Protein AF-A0AAP8FWW4-F1 (afdb_monomer_lite)

Sequence (57 aa):
TNENFKGLLREFLPKGQSFNSLTEKELVHYIEAINERPRRLHHYKTAKFLFGLAQTS

Radius of gyration: 12.4 Å; chains: 1; bounding box: 24×31×29 Å

Secondary structure (DSSP, 8-state):
-HHHHHHHHTTTSPTT--GGG--HHHHHHHHHHHHH--BGGGTTB-HHHHHT-----

Structure (mmCIF, N/CA/C/O backbone):
data_AF-A0AAP8FWW4-F1
#
_entry.id   AF-A0AAP8FWW4-F1
#
loop_
_atom_site.group_PDB
_atom_site.id
_atom_site.type_symbol
_atom_site.label_atom_id
_atom_site.label_alt_id
_atom_site.label_comp_id
_atom_site.label_asym_id
_atom_site.label_entity_id
_atom_site.label_seq_id
_atom_site.pdbx_PDB_ins_code
_atom_site.Cartn_x
_atom_site.Cartn_y
_atom_site.Cartn_z
_atom_site.occupancy
_atom_site.B_iso_or_equiv
_atom_site.auth_seq_id
_atom_site.auth_comp_id
_atom_site.auth_asym_id
_atom_site.auth_atom_id
_atom_site.pdbx_PDB_model_num
ATOM 1 N N . THR A 1 1 ? 11.327 -2.552 5.945 1.00 55.84 1 THR A N 1
ATOM 2 C CA . THR A 1 1 ? 11.113 -1.762 7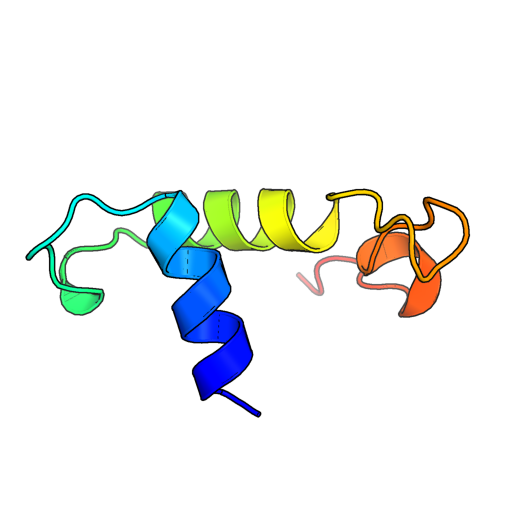.178 1.00 55.84 1 THR A CA 1
ATOM 3 C C . THR A 1 1 ? 9.665 -1.330 7.277 1.00 55.84 1 THR A C 1
ATOM 5 O O . THR A 1 1 ? 9.145 -0.812 6.296 1.00 55.84 1 THR A O 1
ATOM 8 N N . ASN A 1 2 ? 9.034 -1.540 8.438 1.00 70.00 2 ASN A N 1
ATOM 9 C CA . ASN A 1 2 ? 7.628 -1.207 8.727 1.00 70.00 2 ASN A CA 1
ATOM 10 C C . ASN A 1 2 ? 7.283 0.278 8.447 1.00 70.00 2 ASN A C 1
ATOM 12 O O . ASN A 1 2 ? 6.194 0.591 7.984 1.00 70.00 2 ASN A O 1
ATOM 16 N N . GLU A 1 3 ? 8.244 1.193 8.622 1.00 83.38 3 GLU A N 1
ATOM 17 C CA . GLU A 1 3 ? 8.046 2.632 8.375 1.00 83.38 3 GLU A CA 1
ATOM 18 C C . GLU A 1 3 ? 7.780 2.986 6.902 1.00 83.38 3 GLU A C 1
ATOM 20 O O . GLU A 1 3 ? 6.912 3.811 6.623 1.00 83.38 3 GLU A O 1
ATOM 25 N N . ASN A 1 4 ? 8.428 2.311 5.942 1.00 85.44 4 ASN A N 1
ATOM 26 C CA . ASN A 1 4 ? 8.115 2.510 4.519 1.00 85.44 4 ASN A CA 1
ATOM 27 C C . ASN A 1 4 ? 6.675 2.095 4.201 1.00 85.44 4 ASN A C 1
ATOM 29 O O . ASN A 1 4 ? 6.000 2.745 3.408 1.00 85.44 4 ASN A O 1
ATOM 33 N N . PHE A 1 5 ? 6.203 1.017 4.827 1.00 83.56 5 PHE A N 1
ATOM 34 C CA . PHE A 1 5 ? 4.845 0.529 4.628 1.00 83.56 5 PHE A CA 1
ATOM 35 C C . PHE A 1 5 ? 3.806 1.488 5.227 1.00 83.56 5 PHE A C 1
ATOM 37 O O . PHE A 1 5 ? 2.847 1.849 4.547 1.00 83.56 5 PHE A O 1
ATOM 44 N N . LYS A 1 6 ? 4.042 2.013 6.438 1.00 87.44 6 LYS A N 1
ATOM 45 C CA . LYS A 1 6 ? 3.208 3.081 7.022 1.00 87.44 6 LYS A CA 1
ATOM 46 C C . LYS A 1 6 ? 3.167 4.334 6.143 1.00 87.44 6 LYS A C 1
ATOM 48 O O . LYS A 1 6 ? 2.115 4.957 6.019 1.00 87.44 6 LYS A O 1
ATOM 53 N N . GLY A 1 7 ? 4.292 4.682 5.517 1.00 90.88 7 GLY A N 1
ATOM 54 C CA . GLY A 1 7 ? 4.369 5.774 4.546 1.00 90.88 7 GLY A CA 1
ATOM 55 C C . GLY A 1 7 ? 3.458 5.559 3.335 1.00 90.88 7 GLY A C 1
ATOM 56 O O . GLY A 1 7 ? 2.789 6.492 2.908 1.00 90.88 7 GLY A O 1
ATOM 57 N N . LEU A 1 8 ? 3.360 4.327 2.830 1.00 92.56 8 LEU A N 1
ATOM 58 C CA . LEU A 1 8 ? 2.452 3.984 1.731 1.00 92.56 8 LEU A CA 1
ATOM 59 C C . LEU A 1 8 ? 0.981 4.023 2.159 1.00 92.56 8 LEU A C 1
ATOM 61 O O . LEU A 1 8 ? 0.149 4.540 1.424 1.00 92.56 8 LEU A O 1
ATOM 65 N N . LEU A 1 9 ? 0.654 3.550 3.365 1.00 92.06 9 LEU A N 1
ATOM 66 C CA . LEU A 1 9 ? -0.711 3.647 3.896 1.00 92.06 9 LEU A CA 1
ATOM 67 C C . LEU A 1 9 ? -1.165 5.107 4.084 1.00 92.06 9 LEU A C 1
ATOM 69 O O . LEU A 1 9 ? -2.352 5.407 3.969 1.00 92.06 9 LEU A O 1
ATOM 73 N N . ARG A 1 10 ? -0.232 6.038 4.331 1.00 93.06 10 ARG A N 1
ATOM 74 C CA . ARG A 1 10 ? -0.529 7.479 4.402 1.00 93.06 10 ARG A CA 1
ATOM 75 C C . ARG A 1 10 ? -0.973 8.092 3.074 1.00 93.06 10 ARG A C 1
ATOM 77 O O . ARG A 1 10 ? -1.535 9.179 3.115 1.00 93.06 10 ARG A O 1
ATOM 84 N N . GLU A 1 11 ? -0.780 7.422 1.937 1.00 92.88 11 GLU A N 1
ATOM 85 C CA . GLU A 1 11 ? -1.350 7.869 0.656 1.00 92.88 11 GLU A CA 1
ATOM 86 C C . GLU A 1 11 ? -2.886 7.734 0.628 1.00 92.88 11 GLU A C 1
ATOM 88 O O . GLU A 1 11 ? -3.545 8.467 -0.104 1.00 92.88 11 GLU A O 1
ATOM 93 N N . PHE A 1 12 ? -3.455 6.839 1.446 1.00 91.81 12 PHE A N 1
ATOM 94 C CA . PHE A 1 12 ? -4.895 6.557 1.501 1.00 91.81 12 PHE A CA 1
ATOM 95 C C . PHE A 1 12 ? -5.594 7.214 2.694 1.00 91.81 12 PHE A C 1
ATOM 97 O O . PHE A 1 12 ? -6.808 7.404 2.680 1.00 91.81 12 PHE A O 1
ATOM 104 N N . LEU A 1 13 ? -4.833 7.568 3.734 1.00 90.31 13 LEU A N 1
ATOM 105 C CA . LEU A 1 13 ? -5.370 8.138 4.962 1.00 90.31 13 LEU A CA 1
ATOM 106 C C . LEU A 1 13 ? -5.223 9.665 5.019 1.00 90.31 13 LEU A C 1
ATOM 108 O O . LEU A 1 13 ? -4.100 10.172 4.918 1.00 90.31 13 LEU A O 1
ATOM 112 N N . PRO A 1 14 ? -6.303 10.401 5.338 1.00 87.88 14 PRO A N 1
ATOM 113 C CA . PRO A 1 14 ? -6.242 11.809 5.700 1.00 87.88 14 PRO A CA 1
ATOM 114 C C . PRO A 1 14 ? -5.195 12.099 6.779 1.00 87.88 14 PRO A C 1
ATOM 116 O O . PRO A 1 14 ? -4.946 11.306 7.698 1.00 87.88 14 PRO A O 1
ATOM 119 N N . LYS A 1 15 ? -4.592 13.287 6.703 1.00 85.81 15 LYS A N 1
ATOM 120 C CA . LYS A 1 15 ? -3.656 13.758 7.727 1.00 85.81 15 LYS A CA 1
ATOM 121 C C . LYS A 1 15 ? -4.363 13.820 9.085 1.00 85.81 15 LYS A C 1
ATOM 123 O O . LYS A 1 15 ? -5.451 14.366 9.195 1.00 85.81 15 LYS A O 1
ATOM 128 N N . GLY A 1 16 ? -3.726 13.269 10.119 1.00 84.56 16 GLY A N 1
ATOM 129 C CA . GLY A 1 16 ? -4.276 13.238 11.480 1.00 84.56 16 GLY A CA 1
ATOM 130 C C . GLY A 1 16 ? -5.173 12.034 11.785 1.00 84.56 16 GLY A C 1
ATOM 131 O O . GLY A 1 16 ? -5.401 11.752 12.956 1.00 84.56 16 GLY A O 1
ATOM 132 N N . GLN A 1 17 ? -5.600 11.261 10.781 1.00 88.19 17 GLN A N 1
ATOM 133 C CA . GLN A 1 17 ? -6.304 10.002 11.027 1.00 88.19 17 GLN A CA 1
ATOM 134 C C . GLN A 1 17 ? -5.338 8.937 11.566 1.00 88.19 17 GLN A C 1
ATOM 136 O O . GLN A 1 17 ? -4.199 8.820 11.086 1.00 88.19 17 GLN A O 1
ATOM 141 N N . SER A 1 18 ? -5.786 8.191 12.579 1.00 87.81 18 SER A N 1
ATOM 142 C CA . SER A 1 18 ? -5.057 7.065 13.167 1.00 87.81 18 SER A CA 1
ATOM 143 C C . SER A 1 18 ? -5.248 5.800 12.333 1.00 87.81 18 SER A C 1
ATOM 145 O O . SER A 1 18 ? -6.341 5.545 11.832 1.00 87.81 18 SER A O 1
ATOM 147 N N . PHE A 1 19 ? -4.208 4.969 12.240 1.00 86.00 19 PHE A N 1
ATOM 148 C CA . PHE A 1 19 ? -4.315 3.644 11.620 1.00 86.00 19 PHE A CA 1
ATOM 149 C C . PHE A 1 19 ? -5.240 2.706 12.407 1.00 86.00 19 PHE A C 1
ATOM 151 O O . PHE A 1 19 ? -5.827 1.809 11.819 1.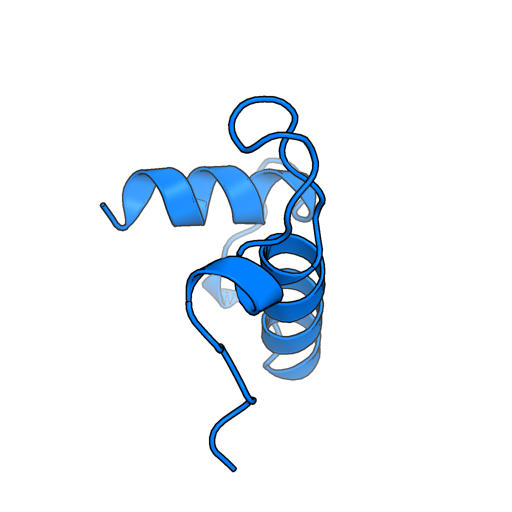00 86.00 19 PHE A O 1
ATOM 158 N N . ASN A 1 20 ? -5.425 2.941 13.711 1.00 87.81 20 ASN A N 1
ATOM 159 C CA . ASN A 1 20 ? -6.310 2.126 14.553 1.00 87.81 20 ASN A CA 1
ATOM 160 C C . ASN A 1 20 ? -7.791 2.272 14.177 1.00 87.81 20 ASN A C 1
ATOM 162 O O . ASN A 1 20 ? -8.617 1.489 14.628 1.00 87.81 20 ASN A O 1
ATOM 166 N N . SER A 1 21 ? -8.130 3.297 13.396 1.00 86.06 21 SER A N 1
ATOM 167 C CA . SER A 1 21 ? -9.491 3.537 12.922 1.00 86.06 21 SER A CA 1
ATOM 168 C C . SER A 1 21 ? -9.788 2.821 11.603 1.00 86.06 21 SER A C 1
ATOM 170 O O . SER A 1 21 ? -10.899 2.954 11.104 1.00 86.06 21 SER A O 1
ATOM 172 N N . LEU A 1 22 ? -8.814 2.101 11.031 1.00 90.56 22 LEU A N 1
ATOM 173 C CA . LEU A 1 22 ? -9.013 1.326 9.812 1.00 90.56 22 LEU A CA 1
ATOM 174 C C . LEU A 1 22 ? -9.835 0.078 10.086 1.00 90.56 22 LEU A C 1
ATOM 176 O O . LEU A 1 22 ? -9.505 -0.728 10.957 1.00 90.56 22 LEU A O 1
ATOM 180 N N . THR A 1 23 ? -10.866 -0.112 9.275 1.00 93.75 23 THR A N 1
ATOM 181 C CA . THR A 1 23 ? -11.536 -1.401 9.176 1.00 93.75 23 THR A CA 1
ATOM 182 C C . THR A 1 23 ? -10.638 -2.400 8.452 1.00 93.75 23 THR A C 1
ATOM 184 O O . THR A 1 23 ? -9.799 -2.043 7.623 1.00 93.75 23 THR A O 1
ATOM 187 N N . GLU A 1 24 ? -10.847 -3.685 8.720 1.00 92.62 24 GLU A N 1
ATOM 188 C CA . GLU A 1 24 ? -10.129 -4.759 8.031 1.00 92.62 24 GLU A CA 1
ATOM 189 C C . GLU A 1 24 ? -10.318 -4.692 6.508 1.00 92.62 24 GLU A C 1
ATOM 191 O O . GLU A 1 24 ? -9.366 -4.868 5.754 1.00 92.62 24 GLU A O 1
ATOM 196 N N . LYS A 1 25 ? -11.524 -4.335 6.048 1.00 94.19 25 LYS A N 1
ATOM 197 C CA . LYS A 1 25 ? -11.829 -4.170 4.620 1.00 94.19 25 LYS A CA 1
ATOM 198 C C . LYS A 1 25 ? -11.004 -3.058 3.973 1.00 94.19 25 LYS A C 1
ATOM 200 O O . LYS A 1 25 ? -10.475 -3.253 2.883 1.00 94.19 25 LYS A O 1
ATOM 205 N N . GLU A 1 26 ? -10.882 -1.908 4.634 1.00 94.00 26 GLU A N 1
ATOM 206 C CA . GLU A 1 26 ? -10.040 -0.807 4.147 1.00 94.00 26 GLU A CA 1
ATOM 207 C C . GLU A 1 26 ? -8.567 -1.208 4.136 1.00 94.00 26 GLU A C 1
ATOM 209 O O . GLU A 1 26 ? -7.866 -0.950 3.161 1.00 94.00 26 GLU A O 1
ATOM 214 N N . LEU A 1 27 ? -8.106 -1.890 5.187 1.00 92.69 27 LEU A N 1
ATOM 215 C CA . LEU A 1 27 ? -6.727 -2.353 5.275 1.00 92.69 27 LEU A CA 1
ATOM 216 C C . LEU A 1 27 ? -6.383 -3.330 4.143 1.00 92.69 27 LEU A C 1
ATOM 218 O O . LEU A 1 27 ? -5.357 -3.150 3.486 1.00 92.69 27 LEU A O 1
ATOM 222 N N . VAL A 1 28 ? -7.244 -4.318 3.883 1.00 93.69 28 VAL A N 1
ATOM 223 C CA . VAL A 1 28 ? -7.091 -5.260 2.762 1.00 93.69 28 VAL A CA 1
ATOM 224 C C . VAL A 1 28 ? -7.051 -4.502 1.440 1.00 93.69 28 VAL A C 1
ATOM 226 O O . VAL A 1 28 ? -6.105 -4.674 0.673 1.00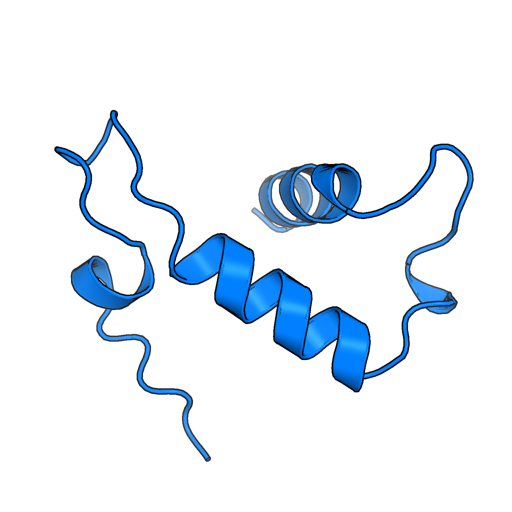 93.69 28 VAL A O 1
ATOM 229 N N . HIS A 1 29 ? -8.000 -3.592 1.215 1.00 94.50 29 HIS A N 1
ATOM 230 C CA . HIS A 1 29 ? -8.052 -2.802 -0.012 1.00 94.50 29 HIS A CA 1
ATOM 231 C C . HIS A 1 29 ? -6.766 -1.988 -0.242 1.00 94.50 29 HIS A C 1
ATOM 233 O O . HIS A 1 29 ? -6.229 -1.953 -1.350 1.00 94.50 29 HIS A O 1
ATOM 239 N N . TYR A 1 30 ? -6.225 -1.359 0.804 1.00 94.44 30 TYR A N 1
ATOM 240 C CA . TYR A 1 30 ? -4.992 -0.576 0.693 1.00 94.44 30 TYR A CA 1
ATOM 241 C C . TYR A 1 30 ? -3.775 -1.462 0.440 1.00 94.44 30 TYR A C 1
ATOM 243 O O . TYR A 1 30 ? -2.909 -1.104 -0.359 1.00 94.44 30 TYR A O 1
ATOM 251 N N . ILE A 1 31 ? -3.702 -2.626 1.089 1.00 92.50 31 ILE A N 1
ATOM 252 C CA . ILE A 1 31 ? -2.637 -3.609 0.865 1.00 92.50 31 ILE A CA 1
ATOM 253 C C . ILE A 1 31 ? -2.665 -4.107 -0.582 1.00 92.50 31 ILE A C 1
ATOM 255 O O . ILE A 1 31 ? -1.617 -4.141 -1.229 1.00 92.50 31 ILE A O 1
ATOM 259 N N . GLU A 1 32 ? -3.842 -4.450 -1.106 1.00 94.31 32 GLU A N 1
ATOM 260 C CA . GLU A 1 32 ? -4.020 -4.851 -2.502 1.00 94.31 32 GLU A CA 1
ATOM 261 C C . GLU A 1 32 ? -3.553 -3.744 -3.449 1.00 94.31 32 GLU A C 1
ATOM 263 O O . GLU A 1 32 ? -2.665 -3.979 -4.269 1.00 94.31 32 GLU A O 1
ATOM 268 N N . ALA A 1 33 ? -4.037 -2.512 -3.265 1.00 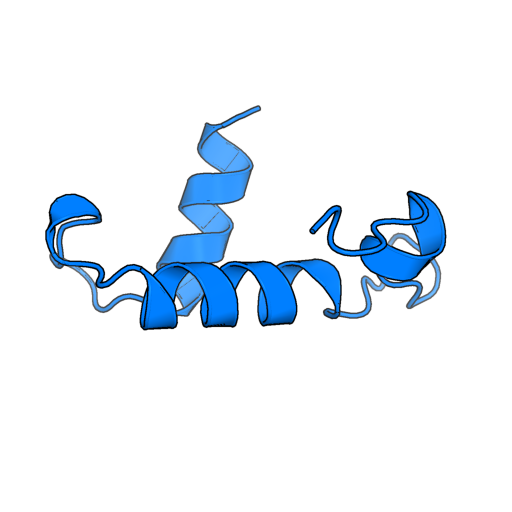95.00 33 ALA A N 1
ATOM 269 C CA . ALA A 1 33 ? -3.645 -1.372 -4.091 1.00 95.00 33 ALA A CA 1
ATOM 270 C C . ALA A 1 33 ? -2.127 -1.110 -4.053 1.00 95.00 33 ALA A C 1
ATOM 272 O O . ALA A 1 33 ? -1.503 -0.851 -5.084 1.00 95.00 33 ALA A O 1
ATOM 273 N N . ILE A 1 34 ? -1.499 -1.215 -2.877 1.00 94.38 34 ILE A N 1
ATOM 274 C CA . ILE A 1 34 ? -0.046 -1.066 -2.712 1.00 94.38 34 ILE A CA 1
ATOM 275 C C . ILE A 1 34 ? 0.714 -2.163 -3.463 1.00 94.38 34 ILE A C 1
ATOM 277 O O . ILE A 1 34 ? 1.727 -1.865 -4.112 1.00 94.38 34 ILE A O 1
ATOM 281 N N . ASN A 1 35 ? 0.251 -3.409 -3.360 1.00 93.31 35 ASN A N 1
ATOM 282 C CA . ASN A 1 35 ? 0.910 -4.574 -3.943 1.00 93.31 35 ASN A CA 1
ATOM 283 C C . ASN A 1 35 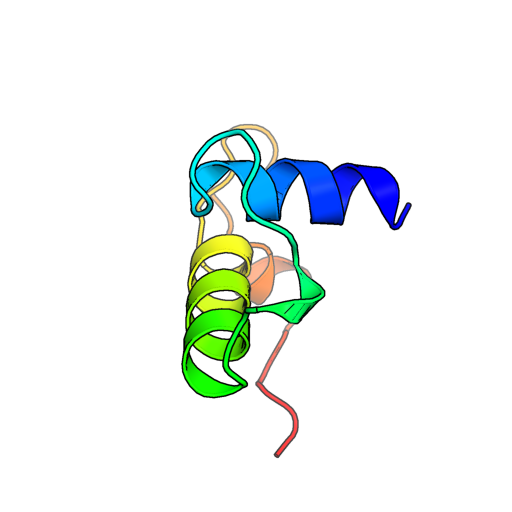? 0.723 -4.661 -5.459 1.00 93.31 35 ASN A C 1
ATOM 285 O O . ASN A 1 35 ? 1.618 -5.148 -6.157 1.00 93.31 35 ASN A O 1
ATOM 289 N N . GLU A 1 36 ? -0.400 -4.165 -5.970 1.00 95.06 36 GLU A N 1
ATOM 290 C CA . GLU A 1 36 ? -0.724 -4.101 -7.395 1.00 95.06 36 GLU A CA 1
ATOM 291 C C . GLU A 1 36 ? -0.169 -2.848 -8.079 1.00 95.06 36 GLU A C 1
ATOM 293 O O . GLU A 1 36 ? -0.127 -2.797 -9.305 1.00 95.06 36 GLU A O 1
ATOM 298 N N . ARG A 1 37 ? 0.343 -1.866 -7.325 1.00 95.44 37 ARG A N 1
ATOM 299 C CA . ARG A 1 37 ? 0.944 -0.648 -7.882 1.00 95.44 37 ARG A CA 1
ATOM 300 C C . ARG A 1 37 ? 2.195 -0.961 -8.723 1.00 95.44 37 ARG A C 1
ATOM 302 O O . ARG A 1 37 ? 3.211 -1.390 -8.162 1.00 95.44 37 ARG A O 1
ATOM 309 N N . PRO A 1 38 ? 2.196 -0.654 -10.035 1.00 96.25 38 PRO A N 1
ATOM 310 C CA . PRO A 1 38 ? 3.388 -0.727 -10.876 1.00 96.25 38 PRO A CA 1
ATOM 311 C C . PRO A 1 38 ? 4.462 0.244 -10.381 1.00 96.25 38 PRO A C 1
ATOM 313 O O . PRO A 1 38 ? 4.208 1.441 -10.207 1.00 96.25 38 PRO A O 1
ATOM 316 N N . ARG A 1 39 ? 5.686 -0.238 -10.160 1.00 95.44 39 ARG A N 1
ATOM 317 C CA . ARG A 1 39 ? 6.796 0.606 -9.690 1.00 95.44 39 ARG A CA 1
ATOM 318 C C . ARG A 1 39 ? 7.773 0.866 -10.830 1.00 95.44 39 ARG A C 1
ATOM 320 O O . ARG A 1 39 ? 8.367 -0.071 -11.356 1.00 95.44 39 ARG A O 1
ATOM 327 N N . ARG A 1 40 ? 7.996 2.142 -11.178 1.00 96.25 40 ARG A N 1
ATOM 328 C CA . ARG A 1 40 ? 8.946 2.546 -12.240 1.00 96.25 40 ARG A CA 1
ATOM 329 C C . ARG A 1 40 ? 10.334 1.934 -12.045 1.00 96.25 40 ARG A C 1
ATOM 331 O O . ARG A 1 40 ? 10.905 1.413 -12.993 1.00 96.25 40 ARG A O 1
ATOM 338 N N . LEU A 1 41 ? 10.816 1.937 -10.800 1.00 95.12 41 LEU A N 1
ATOM 339 C CA . LEU A 1 41 ? 12.102 1.354 -10.410 1.00 95.12 41 LEU A CA 1
ATOM 340 C C . LEU A 1 41 ? 12.222 -0.135 -10.775 1.00 95.12 41 LEU A C 1
ATOM 342 O O . LEU A 1 41 ? 13.311 -0.605 -11.073 1.00 95.12 41 LEU A O 1
ATOM 346 N N . HIS A 1 42 ? 11.109 -0.869 -10.786 1.00 93.25 42 HIS A N 1
ATOM 347 C CA . HIS A 1 42 ? 11.068 -2.293 -11.112 1.00 93.25 42 HIS A CA 1
ATOM 348 C C . HIS A 1 42 ? 10.528 -2.549 -12.521 1.00 93.25 42 HIS A C 1
ATOM 350 O O . HIS A 1 42 ? 9.822 -3.531 -12.745 1.00 93.25 42 HIS A O 1
ATOM 356 N N . HIS A 1 43 ? 10.819 -1.656 -13.471 1.00 96.75 43 HIS A N 1
ATOM 357 C CA . HIS A 1 43 ? 10.330 -1.752 -14.851 1.00 96.75 43 HIS A CA 1
ATOM 358 C C . HIS A 1 43 ? 8.803 -1.907 -14.922 1.00 96.75 43 HIS A C 1
ATOM 360 O O . HIS A 1 43 ? 8.287 -2.703 -15.700 1.00 96.75 43 HIS A O 1
ATOM 366 N N . TYR A 1 44 ? 8.086 -1.172 -14.065 1.00 95.94 44 TYR A N 1
ATOM 367 C CA . TYR A 1 44 ? 6.625 -1.213 -13.948 1.00 95.94 44 TYR A CA 1
ATOM 368 C C . TYR A 1 44 ? 6.049 -2.571 -13.520 1.00 95.94 44 TYR A C 1
ATOM 370 O O . TYR A 1 44 ? 4.846 -2.794 -13.622 1.00 95.94 44 TYR A O 1
ATOM 378 N N . LYS A 1 45 ? 6.866 -3.464 -12.959 1.00 96.06 45 LYS A N 1
ATOM 379 C CA . LYS A 1 45 ? 6.364 -4.663 -12.285 1.00 96.06 45 LYS A CA 1
ATOM 380 C C . LYS A 1 45 ? 5.730 -4.295 -10.943 1.00 96.06 45 LYS A C 1
ATOM 382 O O . LYS A 1 45 ? 6.114 -3.315 -10.294 1.00 96.06 45 LYS A O 1
ATOM 387 N N . THR A 1 46 ? 4.743 -5.088 -10.547 1.00 95.56 46 THR A N 1
ATOM 388 C CA . THR A 1 46 ? 4.030 -4.956 -9.273 1.00 95.56 46 THR A CA 1
ATOM 389 C C . THR A 1 46 ? 4.728 -5.791 -8.199 1.00 95.56 46 THR A C 1
ATOM 391 O O . THR A 1 46 ? 5.442 -6.745 -8.519 1.00 95.56 46 THR A O 1
ATOM 394 N N . ALA A 1 47 ? 4.535 -5.466 -6.918 1.00 92.88 47 ALA A N 1
ATOM 395 C CA . ALA A 1 47 ? 5.088 -6.289 -5.837 1.00 92.88 47 ALA A CA 1
ATOM 396 C C . ALA A 1 47 ? 4.472 -7.697 -5.859 1.00 92.88 47 ALA A C 1
ATOM 398 O O . ALA A 1 47 ? 5.178 -8.689 -5.691 1.00 92.88 47 ALA A O 1
ATOM 399 N N . LYS A 1 48 ? 3.175 -7.779 -6.181 1.00 93.88 48 LYS A N 1
ATOM 400 C CA . LYS A 1 48 ? 2.456 -9.036 -6.405 1.00 93.88 48 LYS A CA 1
ATOM 401 C C . LYS A 1 48 ? 3.148 -9.926 -7.441 1.00 93.88 48 LYS A C 1
ATOM 403 O O . LYS A 1 48 ? 3.346 -11.106 -7.180 1.00 93.88 48 LYS A O 1
ATOM 408 N N . PHE A 1 49 ? 3.574 -9.353 -8.569 1.00 93.12 49 PHE A N 1
ATOM 409 C CA . PHE A 1 49 ? 4.318 -10.072 -9.607 1.00 93.12 49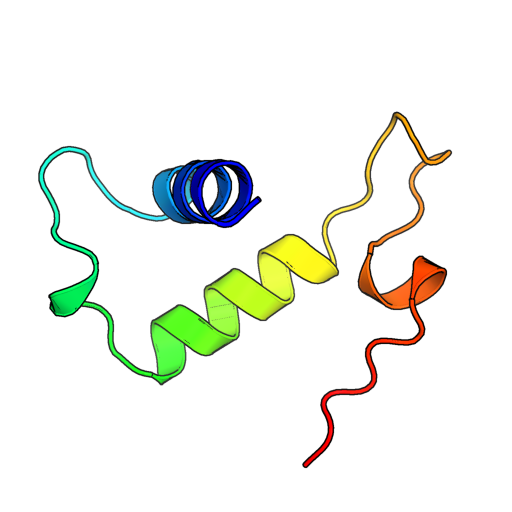 PHE A CA 1
ATOM 410 C C . PHE A 1 49 ? 5.720 -10.488 -9.144 1.00 93.12 49 PHE A C 1
ATOM 412 O O . PHE A 1 49 ? 6.129 -11.622 -9.359 1.00 93.12 49 PHE A O 1
ATOM 419 N N . LEU A 1 50 ? 6.468 -9.573 -8.522 1.00 93.19 50 LEU A N 1
ATOM 420 C CA . LEU A 1 50 ? 7.869 -9.805 -8.153 1.00 93.19 50 LEU A CA 1
ATOM 421 C C . LEU A 1 50 ? 8.037 -10.851 -7.050 1.00 93.19 50 LEU A C 1
ATOM 423 O O . LEU A 1 50 ? 9.011 -11.598 -7.067 1.00 93.19 50 LEU A O 1
ATOM 427 N N . PHE A 1 51 ? 7.108 -10.883 -6.098 1.00 89.06 51 PHE A N 1
ATOM 428 C CA . PHE A 1 51 ? 7.198 -11.730 -4.909 1.00 89.06 51 PHE A CA 1
ATOM 429 C C . PHE A 1 51 ? 6.173 -12.865 -4.902 1.00 89.06 51 PHE A C 1
ATOM 431 O O . PHE A 1 51 ? 6.087 -13.588 -3.917 1.00 89.06 51 PHE A O 1
ATOM 438 N N . GLY A 1 52 ? 5.389 -13.017 -5.975 1.00 83.75 52 GLY A N 1
ATOM 439 C CA . GLY A 1 52 ? 4.377 -14.066 -6.070 1.00 83.75 52 GLY A CA 1
ATOM 440 C C . GLY A 1 52 ? 3.369 -14.014 -4.924 1.00 83.75 52 GLY A C 1
ATOM 441 O O . GLY A 1 52 ? 2.984 -15.064 -4.418 1.00 83.75 52 GLY A O 1
ATOM 442 N N . LEU A 1 53 ? 2.969 -12.807 -4.495 1.00 74.06 53 LEU A N 1
ATOM 443 C CA . LEU A 1 53 ? 1.989 -12.610 -3.421 1.00 74.06 53 LEU A CA 1
ATOM 444 C C . LEU A 1 53 ? 0.597 -13.038 -3.916 1.00 74.06 53 LEU A C 1
ATOM 446 O O . LEU A 1 53 ? -0.265 -12.212 -4.215 1.00 74.06 53 LEU A O 1
ATOM 450 N N . ALA A 1 54 ? 0.377 -14.342 -4.060 1.00 58.03 54 ALA A N 1
ATOM 451 C CA . ALA A 1 54 ? -0.958 -14.901 -3.995 1.00 58.03 54 ALA A CA 1
ATOM 452 C C . ALA A 1 54 ? -1.444 -14.639 -2.570 1.00 58.03 54 ALA A C 1
ATOM 454 O O . ALA A 1 54 ? -0.716 -14.924 -1.621 1.00 58.03 54 ALA A O 1
ATOM 455 N N . GLN A 1 55 ? -2.619 -14.027 -2.422 1.00 51.91 55 GLN A N 1
ATOM 456 C CA . GLN A 1 55 ? -3.232 -13.846 -1.112 1.00 51.91 55 GLN A CA 1
ATOM 457 C C . GLN A 1 55 ? -3.405 -15.243 -0.513 1.00 51.91 55 GLN A C 1
ATOM 459 O O . GLN A 1 55 ? -4.287 -15.985 -0.939 1.00 51.91 55 GLN A O 1
ATOM 464 N N . THR A 1 56 ? -2.491 -15.654 0.368 1.00 41.97 56 THR A N 1
ATOM 465 C CA . THR A 1 56 ? -2.612 -16.909 1.104 1.00 41.97 56 THR A CA 1
ATOM 466 C C . THR A 1 56 ? -3.880 -16.787 1.924 1.00 41.97 56 THR A C 1
ATOM 468 O O . THR A 1 56 ? -3.946 -15.961 2.835 1.00 41.97 56 THR A O 1
ATOM 471 N N . SER A 1 57 ? -4.891 -17.521 1.462 1.00 38.97 57 SER A N 1
ATOM 472 C CA . SER A 1 57 ? -6.200 -17.688 2.085 1.00 38.97 57 SER A CA 1
ATOM 473 C C . SER A 1 57 ? -6.084 -18.527 3.349 1.00 38.97 57 SER A C 1
ATOM 475 O O . SER A 1 57 ? -5.158 -19.371 3.396 1.00 38.97 57 SER A O 1
#

Organism: Streptococcus macedonicus (NCBI:txid59310)

pLDDT: mean 87.28, std 13.01, range [38.97, 96.75]

Foldseek 3Di:
DVVVVVVQVVVVDDPPDDPVPDDPVNVVVSVVCQQQAQDVVVVGDGVCRVVVCPPPD